Protein AF-A0A4V3BBE0-F1 (afdb_monomer_lite)

InterPro domains:
  IPR007077 TfoX, C-terminal [PF04994] (4-78)
  IPR047525 DNA transformation protein TfoX-like [PTHR36121] (7-87)

Foldseek 3Di:
DFAQCCVQFLDDPVNCVLLVVLVNNGPVSCLVCALLNSVLSSVLVPNDQDLLVSLSSRQSSVVHHSVPADPVRSVVSVVSSVVSNVPHPDPPPVPDDVVSVVCVVVVVDPDDDDPDPPDDDDD

pLDDT: mean 85.89, std 17.86, range [40.81, 98.38]

Sequence (123 aa):
MATPITSIRNLGTAMSAAFTAVGIEDAETLQEIGADEAYAKLLANGHRPHFIAYLAVALGLQGRHWNDIEPAEKTAFRSRFDSIKSRRPLQNAKGRTPIDAALAEIGVIERAAQPTSSRPEKK

Structure (mmCIF, N/CA/C/O backbone):
data_AF-A0A4V3BBE0-F1
#
_entry.id   AF-A0A4V3BBE0-F1
#
loop_
_atom_site.group_PDB
_atom_site.id
_atom_site.type_symbol
_atom_site.label_atom_id
_atom_site.label_al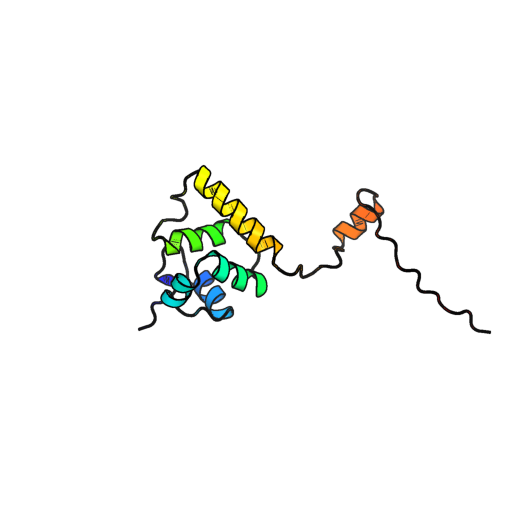t_id
_atom_site.label_comp_id
_atom_site.label_asym_id
_atom_site.label_entity_id
_atom_site.label_seq_id
_atom_site.pdbx_PDB_ins_code
_atom_site.Cartn_x
_atom_site.Cartn_y
_atom_site.Cartn_z
_atom_site.occupancy
_atom_site.B_iso_or_equiv
_atom_site.auth_seq_id
_atom_site.auth_comp_id
_atom_site.auth_asym_id
_atom_site.auth_atom_id
_atom_site.pdbx_PDB_model_num
ATOM 1 N N . MET A 1 1 ? -17.486 2.902 17.756 1.00 59.38 1 MET A N 1
ATOM 2 C CA . MET A 1 1 ? -18.056 3.180 16.420 1.00 59.38 1 MET A CA 1
ATOM 3 C C . MET A 1 1 ? -16.962 2.866 15.424 1.00 59.38 1 MET A C 1
ATOM 5 O O . MET A 1 1 ? -15.843 3.260 15.704 1.00 59.38 1 MET A O 1
ATOM 9 N N . ALA A 1 2 ? -17.259 2.131 14.355 1.00 88.31 2 ALA A N 1
ATOM 10 C CA . ALA A 1 2 ? -16.273 1.816 13.325 1.00 88.31 2 ALA A CA 1
ATOM 11 C C . ALA A 1 2 ? -16.060 3.046 12.435 1.00 88.31 2 ALA A C 1
ATOM 13 O O . ALA A 1 2 ? -17.036 3.612 11.925 1.00 88.31 2 ALA A O 1
ATOM 14 N N . THR A 1 3 ? -14.816 3.495 12.292 1.00 97.06 3 THR A N 1
ATOM 15 C CA . THR A 1 3 ? -14.508 4.683 11.498 1.00 97.06 3 THR A CA 1
ATOM 16 C C . THR A 1 3 ? -14.377 4.273 10.028 1.00 97.06 3 THR A C 1
ATOM 18 O O . THR A 1 3 ? -13.683 3.305 9.720 1.00 97.06 3 THR A O 1
ATOM 21 N N . PRO A 1 4 ? -15.016 4.973 9.073 1.00 97.38 4 PRO A N 1
ATOM 22 C CA . PRO A 1 4 ? -14.933 4.583 7.669 1.00 97.38 4 PRO A CA 1
ATOM 23 C C . PRO A 1 4 ? -13.496 4.713 7.145 1.00 97.38 4 PRO A C 1
ATOM 25 O O . PRO A 1 4 ? -12.814 5.698 7.439 1.00 97.38 4 PRO A O 1
ATOM 28 N N . ILE A 1 5 ? -13.055 3.784 6.289 1.00 97.81 5 ILE A N 1
ATOM 29 C CA . ILE A 1 5 ? -11.724 3.821 5.643 1.00 97.81 5 ILE A CA 1
ATOM 30 C C . ILE A 1 5 ? -11.499 5.129 4.873 1.00 97.81 5 ILE A C 1
ATOM 32 O O . ILE A 1 5 ? -10.377 5.621 4.797 1.00 97.81 5 ILE A O 1
ATOM 36 N N . THR A 1 6 ? -12.563 5.745 4.352 1.00 97.88 6 THR A N 1
ATOM 37 C CA 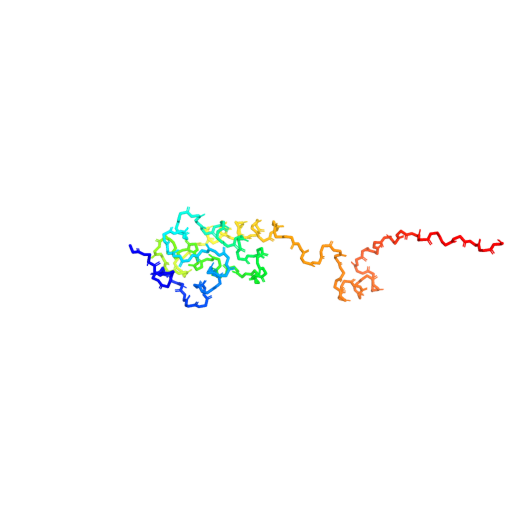. THR A 1 6 ? -12.494 7.041 3.660 1.00 97.88 6 THR A CA 1
ATOM 38 C C . THR A 1 6 ? -12.077 8.211 4.558 1.00 97.88 6 THR A C 1
ATOM 40 O O . THR A 1 6 ? -11.818 9.298 4.051 1.00 97.88 6 THR A O 1
ATOM 43 N N . SER A 1 7 ? -12.037 8.026 5.882 1.00 97.62 7 SER A N 1
ATOM 44 C CA . SER A 1 7 ? -11.456 9.004 6.811 1.00 97.62 7 SER A CA 1
ATOM 45 C C . SER A 1 7 ? -9.925 9.034 6.759 1.00 97.62 7 SER A C 1
ATOM 47 O O . SER A 1 7 ? -9.318 10.054 7.088 1.00 97.62 7 SER A O 1
ATOM 49 N N . ILE A 1 8 ? -9.291 7.939 6.325 1.00 97.75 8 ILE A N 1
ATOM 50 C CA . ILE A 1 8 ? -7.840 7.849 6.200 1.00 97.75 8 ILE A CA 1
ATOM 51 C C . ILE A 1 8 ? -7.409 8.693 5.003 1.00 97.75 8 ILE A C 1
ATOM 53 O O . ILE A 1 8 ? -7.948 8.589 3.897 1.00 97.75 8 ILE A O 1
ATOM 57 N N . ARG A 1 9 ? -6.391 9.532 5.214 1.00 97.12 9 ARG A N 1
ATOM 58 C CA . ARG A 1 9 ? -5.850 10.400 4.168 1.00 97.12 9 ARG A CA 1
ATOM 59 C C . ARG A 1 9 ? -5.471 9.583 2.925 1.00 97.12 9 ARG A C 1
ATOM 61 O O . ARG A 1 9 ? -4.946 8.481 3.022 1.00 97.12 9 ARG A O 1
ATOM 68 N N . ASN A 1 10 ? -5.707 10.162 1.747 1.00 97.56 10 ASN A N 1
ATOM 69 C CA . ASN A 1 10 ? -5.499 9.562 0.420 1.00 97.56 10 ASN A CA 1
ATOM 70 C C . ASN A 1 10 ? -6.494 8.451 0.028 1.00 97.56 10 ASN A C 1
ATOM 72 O O . ASN A 1 10 ? -6.480 8.040 -1.135 1.00 97.56 10 ASN A O 1
ATOM 76 N N . LEU A 1 11 ? -7.345 7.958 0.936 1.00 97.81 11 LEU A N 1
ATOM 77 C CA . LEU A 1 11 ? -8.235 6.834 0.648 1.00 97.81 11 LEU A CA 1
ATOM 78 C C . LEU A 1 11 ? -9.645 7.313 0.295 1.00 97.81 11 LEU A C 1
ATOM 80 O O . LEU A 1 11 ? -10.368 7.868 1.113 1.00 97.81 11 LEU A O 1
ATOM 84 N N . GLY A 1 12 ? -10.038 7.086 -0.959 1.00 97.06 12 GLY A N 1
ATOM 85 C CA . GLY A 1 12 ? -11.392 7.352 -1.447 1.00 97.06 12 GLY A CA 1
ATOM 86 C C . GLY A 1 12 ? -12.315 6.133 -1.370 1.00 97.06 12 GLY A C 1
ATOM 87 O O . GLY A 1 12 ? -11.904 5.028 -1.010 1.00 97.06 12 GLY A O 1
ATOM 88 N N . THR A 1 13 ? -13.565 6.321 -1.797 1.00 97.75 13 THR A N 1
ATOM 89 C CA . THR A 1 13 ? -14.613 5.281 -1.817 1.00 97.75 13 THR A CA 1
ATOM 90 C C . THR A 1 13 ? -14.207 4.026 -2.590 1.00 97.75 13 THR A C 1
ATOM 92 O O . THR A 1 13 ? -14.509 2.921 -2.154 1.00 97.75 13 THR A O 1
ATOM 95 N N . ALA A 1 14 ? -13.464 4.175 -3.691 1.00 97.19 14 ALA A N 1
ATOM 96 C CA . ALA A 1 14 ? -12.968 3.045 -4.475 1.00 97.19 14 ALA A CA 1
ATOM 97 C C . ALA A 1 14 ? -12.023 2.138 -3.669 1.00 97.19 14 ALA A C 1
ATOM 99 O O . ALA A 1 14 ? -12.136 0.916 -3.733 1.00 97.19 14 ALA A O 1
ATOM 100 N N . MET A 1 15 ? -11.115 2.728 -2.883 1.00 97.75 15 MET A N 1
ATOM 101 C CA . MET A 1 15 ? -10.203 1.952 -2.043 1.00 97.75 15 MET A CA 1
ATOM 102 C C . MET A 1 15 ? -10.936 1.346 -0.843 1.00 97.75 15 MET A C 1
ATOM 104 O O . MET A 1 15 ? -10.698 0.191 -0.509 1.00 97.75 15 MET A O 1
ATOM 108 N N . SER A 1 16 ? -11.877 2.088 -0.248 1.00 97.94 16 SER A N 1
ATOM 109 C CA . SER A 1 16 ? -12.756 1.558 0.801 1.00 97.94 16 SER A CA 1
ATOM 110 C C . SER A 1 16 ? -13.494 0.304 0.325 1.00 97.94 16 SER A C 1
ATOM 112 O O . SER A 1 16 ? -13.423 -0.723 0.985 1.00 97.94 16 SER A O 1
ATOM 114 N N . ALA A 1 17 ? -14.128 0.349 -0.852 1.00 97.81 17 ALA A N 1
ATOM 115 C CA . ALA A 1 17 ? -14.835 -0.798 -1.419 1.00 97.81 17 ALA A CA 1
ATOM 116 C C . ALA A 1 17 ? -13.899 -1.986 -1.703 1.00 97.81 17 ALA A C 1
ATOM 118 O O . ALA A 1 17 ? -14.266 -3.135 -1.463 1.00 97.81 17 ALA A O 1
ATOM 119 N N . ALA A 1 18 ? -12.681 -1.717 -2.185 1.00 97.94 18 ALA A N 1
ATOM 120 C CA . ALA A 1 18 ? -11.682 -2.756 -2.416 1.00 97.94 18 ALA A CA 1
ATOM 121 C C . ALA A 1 18 ? -11.267 -3.461 -1.113 1.00 97.94 18 ALA A C 1
ATOM 123 O O . ALA A 1 18 ? -11.129 -4.683 -1.103 1.00 97.94 18 ALA A O 1
ATOM 124 N N . PHE A 1 19 ? -11.106 -2.710 -0.020 1.00 98.38 19 PHE A N 1
ATOM 125 C CA . PHE A 1 19 ? -10.801 -3.262 1.299 1.00 98.38 19 PHE A CA 1
ATOM 126 C C . PHE A 1 19 ? -11.975 -4.039 1.900 1.00 98.38 1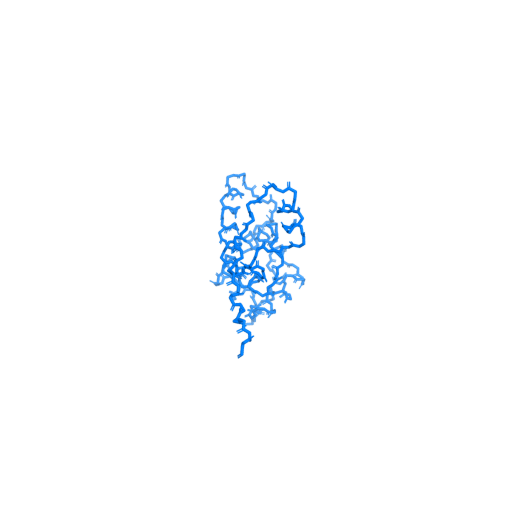9 PHE A C 1
ATOM 128 O O . PHE A 1 19 ? -11.778 -5.159 2.374 1.00 98.38 19 PHE A O 1
ATOM 135 N N . THR A 1 20 ? -13.202 -3.528 1.773 1.00 97.81 20 THR A N 1
ATOM 136 C CA . THR A 1 20 ? -14.408 -4.256 2.191 1.00 97.81 20 THR A CA 1
ATOM 137 C C . THR A 1 20 ? -14.522 -5.599 1.466 1.00 97.81 20 THR A C 1
ATOM 139 O O . THR A 1 20 ? -14.813 -6.615 2.090 1.00 97.81 20 THR A O 1
ATOM 142 N N . ALA A 1 21 ? -14.196 -5.651 0.168 1.00 97.69 21 ALA A N 1
ATOM 143 C CA . ALA A 1 21 ? -14.207 -6.891 -0.613 1.00 97.69 21 ALA A CA 1
ATOM 144 C C . ALA A 1 21 ? -13.193 -7.952 -0.135 1.00 97.69 21 ALA A C 1
ATOM 146 O O . ALA A 1 21 ? -13.272 -9.101 -0.568 1.00 97.69 21 ALA A O 1
ATOM 147 N N . VAL A 1 22 ? -12.244 -7.587 0.734 1.00 97.62 22 VAL A N 1
ATOM 148 C CA . VAL A 1 22 ? -11.276 -8.505 1.358 1.00 97.62 22 VAL A CA 1
ATOM 149 C C . VAL A 1 22 ? -11.431 -8.594 2.881 1.00 97.62 22 VAL A C 1
ATOM 151 O O . VAL A 1 22 ? -10.512 -9.047 3.564 1.00 97.62 22 VAL A O 1
ATOM 154 N N . GLY A 1 23 ? -12.585 -8.174 3.409 1.00 97.38 23 GLY A N 1
ATOM 155 C CA . GLY A 1 23 ? -12.928 -8.278 4.830 1.00 97.38 23 GLY A CA 1
ATOM 156 C C . GLY A 1 23 ? -12.259 -7.237 5.731 1.00 97.38 23 GLY A C 1
ATOM 157 O O . GLY A 1 23 ? -12.130 -7.472 6.926 1.00 97.38 23 GLY A O 1
ATOM 158 N N . ILE A 1 24 ? -11.796 -6.113 5.175 1.00 98.12 24 ILE A N 1
ATOM 159 C CA . ILE A 1 24 ? -11.294 -4.967 5.944 1.00 98.12 24 ILE A CA 1
ATOM 160 C C . ILE A 1 24 ? -12.349 -3.864 5.841 1.00 98.12 24 ILE A C 1
ATOM 162 O O . ILE A 1 24 ? -12.467 -3.204 4.808 1.00 98.12 24 ILE A O 1
ATOM 166 N N . GLU A 1 25 ? -13.164 -3.713 6.881 1.00 97.12 25 GLU A N 1
ATOM 167 C CA . GLU A 1 25 ? -14.383 -2.891 6.826 1.00 97.12 25 GLU A CA 1
ATOM 168 C C . GLU A 1 25 ? -14.199 -1.478 7.392 1.00 97.12 25 GLU A C 1
ATOM 170 O O . GLU A 1 25 ? -14.915 -0.558 6.991 1.00 97.12 25 GLU A O 1
ATOM 175 N N . ASP A 1 26 ? -13.213 -1.281 8.268 1.00 97.88 26 ASP A N 1
ATOM 176 C CA . ASP A 1 26 ? -13.011 -0.031 8.993 1.00 97.88 26 ASP A CA 1
ATOM 177 C C . ASP A 1 26 ? -11.540 0.410 9.070 1.00 97.88 26 ASP A C 1
ATOM 179 O O . ASP A 1 26 ? -10.602 -0.300 8.684 1.00 97.88 26 ASP A O 1
ATOM 183 N N . ALA A 1 27 ? -11.354 1.666 9.478 1.00 98.06 27 ALA A N 1
ATOM 184 C CA . ALA A 1 27 ? -10.055 2.316 9.540 1.00 98.06 27 ALA A CA 1
ATOM 185 C C . ALA A 1 27 ? -9.171 1.730 10.646 1.00 98.06 27 ALA A C 1
ATOM 187 O O . ALA A 1 27 ? -7.950 1.712 10.490 1.00 98.06 27 ALA A O 1
ATOM 188 N N . GLU A 1 28 ? -9.768 1.281 11.746 1.00 97.81 28 GLU A N 1
ATOM 189 C CA . GLU A 1 28 ? -9.091 0.654 12.876 1.00 97.81 28 GLU A CA 1
ATOM 190 C C . GLU A 1 28 ? -8.466 -0.680 12.453 1.00 97.81 28 GLU A C 1
ATOM 192 O O . GLU A 1 28 ? -7.255 -0.854 12.581 1.00 97.81 28 GLU A O 1
ATOM 197 N N . THR A 1 29 ? -9.246 -1.555 11.813 1.00 97.88 29 THR A N 1
ATOM 198 C CA . THR A 1 29 ? -8.766 -2.828 11.260 1.00 97.88 29 THR A CA 1
ATOM 199 C C . THR A 1 29 ? -7.648 -2.592 10.249 1.00 97.88 29 THR A C 1
ATOM 201 O O . THR A 1 29 ? -6.636 -3.292 10.264 1.00 97.88 29 THR A O 1
ATOM 204 N N . LEU A 1 30 ? -7.792 -1.591 9.368 1.00 98.12 30 LEU A N 1
ATOM 205 C CA . LEU A 1 30 ? -6.762 -1.270 8.377 1.00 98.12 30 LEU A CA 1
ATOM 206 C C . LEU A 1 30 ? -5.459 -0.755 9.022 1.00 98.12 30 LEU A C 1
ATOM 208 O O . LEU A 1 30 ? -4.372 -1.057 8.525 1.00 98.12 30 LEU A O 1
ATOM 212 N N . GLN A 1 31 ? -5.554 0.003 10.117 1.00 97.75 31 GLN A N 1
ATOM 213 C CA . GLN A 1 31 ? -4.398 0.458 10.894 1.00 97.75 31 GLN A CA 1
ATOM 214 C C . GLN A 1 31 ? -3.714 -0.699 11.627 1.00 97.75 31 GLN A C 1
ATOM 216 O O . GLN A 1 31 ? -2.488 -0.788 11.586 1.00 97.75 31 GLN A O 1
ATOM 221 N N . GLU A 1 32 ? -4.489 -1.592 12.245 1.00 97.81 32 GLU A N 1
ATOM 222 C CA . GLU A 1 32 ? -3.976 -2.732 13.010 1.00 97.81 32 GLU A CA 1
ATOM 223 C C . GLU A 1 32 ? -3.179 -3.713 12.143 1.00 97.81 32 GLU A C 1
ATOM 225 O O . GLU A 1 32 ? -2.076 -4.109 12.517 1.00 97.81 32 GLU A O 1
ATOM 230 N N . ILE A 1 33 ? -3.696 -4.077 10.965 1.00 97.69 33 ILE A N 1
ATOM 231 C CA . ILE A 1 33 ? -3.002 -5.007 10.053 1.00 97.69 33 ILE A CA 1
ATOM 232 C C . ILE A 1 33 ? -1.858 -4.334 9.276 1.00 97.69 33 ILE A C 1
ATOM 234 O O . ILE A 1 33 ? -0.939 -4.997 8.795 1.00 97.69 33 ILE A O 1
ATOM 238 N N . GLY A 1 34 ? -1.923 -3.010 9.111 1.00 98.12 34 GLY A N 1
ATOM 239 C CA . GLY A 1 34 ? -0.942 -2.226 8.373 1.00 98.12 34 GLY A CA 1
ATOM 240 C C . GLY A 1 34 ? -0.989 -2.386 6.846 1.00 98.12 34 GLY A C 1
ATOM 241 O O . GLY A 1 34 ? -1.629 -3.268 6.270 1.00 98.12 34 GLY A O 1
ATOM 242 N N . ALA A 1 35 ? -0.267 -1.500 6.154 1.00 97.81 35 ALA A N 1
ATOM 243 C CA . ALA A 1 35 ? -0.343 -1.369 4.697 1.00 97.81 35 ALA A CA 1
ATOM 244 C C . ALA A 1 35 ? 0.123 -2.613 3.929 1.00 97.81 35 ALA A C 1
ATOM 246 O O . ALA A 1 35 ? -0.473 -2.959 2.910 1.00 97.81 35 ALA A O 1
ATOM 247 N N . ASP A 1 36 ? 1.183 -3.275 4.394 1.00 97.69 36 ASP A N 1
ATOM 248 C CA . ASP A 1 36 ? 1.792 -4.395 3.672 1.00 97.69 36 ASP A CA 1
ATOM 249 C C . ASP A 1 36 ? 0.850 -5.604 3.625 1.00 97.69 36 ASP A C 1
ATOM 251 O O . ASP A 1 36 ? 0.612 -6.164 2.551 1.00 97.69 36 ASP A O 1
ATOM 255 N N . GLU A 1 37 ? 0.263 -5.973 4.767 1.00 98.00 37 GLU A N 1
ATOM 256 C CA . GLU A 1 37 ? -0.686 -7.084 4.846 1.00 98.00 37 GLU A CA 1
ATOM 257 C C . GLU A 1 37 ? -2.019 -6.733 4.176 1.00 98.00 37 GLU A C 1
ATOM 259 O O . GLU A 1 37 ? -2.543 -7.525 3.387 1.00 98.00 37 GLU A O 1
ATOM 264 N N . ALA A 1 38 ? -2.542 -5.528 4.419 1.00 98.19 38 ALA A N 1
ATOM 265 C CA . ALA A 1 38 ? -3.777 -5.072 3.793 1.00 98.19 38 ALA A CA 1
ATOM 266 C C . ALA A 1 38 ? -3.680 -5.106 2.261 1.00 98.19 38 ALA A C 1
ATOM 268 O O . ALA A 1 38 ? -4.561 -5.629 1.574 1.00 98.19 38 ALA A O 1
ATOM 269 N N . TYR A 1 39 ? -2.577 -4.595 1.709 1.00 98.00 39 TYR A N 1
ATOM 270 C CA . TYR A 1 39 ? -2.368 -4.578 0.268 1.00 98.00 39 TYR A CA 1
ATOM 271 C C . TYR A 1 39 ? -2.112 -5.985 -0.290 1.00 98.00 39 TYR A C 1
ATOM 273 O O . TYR A 1 39 ? -2.565 -6.296 -1.393 1.00 98.00 39 TYR A O 1
ATOM 281 N N . ALA A 1 40 ? -1.463 -6.874 0.471 1.00 96.94 40 ALA A N 1
ATOM 282 C CA . ALA A 1 40 ? -1.333 -8.281 0.096 1.00 96.94 40 ALA A CA 1
ATOM 283 C C . ALA A 1 40 ? -2.704 -8.967 -0.053 1.00 96.94 40 ALA A C 1
ATOM 285 O O . ALA A 1 40 ? -2.917 -9.676 -1.042 1.00 96.94 40 ALA A O 1
ATOM 286 N N . LYS A 1 41 ? -3.654 -8.704 0.859 1.00 97.00 41 LYS A N 1
ATOM 287 C CA . LYS A 1 41 ? -5.040 -9.204 0.760 1.00 97.00 41 LYS A CA 1
ATOM 288 C C . LYS A 1 41 ? -5.733 -8.699 -0.510 1.00 97.00 41 LYS A C 1
ATOM 290 O O . LYS A 1 41 ? -6.326 -9.499 -1.234 1.00 97.00 41 LYS A O 1
ATOM 295 N N . LEU A 1 42 ? -5.572 -7.415 -0.853 1.00 96.62 42 LEU A N 1
ATOM 296 C CA . LEU A 1 42 ? -6.083 -6.863 -2.117 1.00 96.62 42 LEU A CA 1
ATOM 297 C C . LEU A 1 42 ? -5.514 -7.600 -3.339 1.00 96.62 42 LEU A C 1
ATOM 299 O O . LEU A 1 42 ? -6.262 -8.002 -4.233 1.00 96.62 42 LEU A O 1
ATOM 303 N N . LEU A 1 43 ? -4.195 -7.803 -3.383 1.00 95.50 43 LEU A N 1
ATOM 304 C CA . LEU A 1 43 ? -3.538 -8.489 -4.499 1.00 95.50 43 LEU A CA 1
ATOM 305 C C . LEU A 1 43 ? -3.970 -9.956 -4.629 1.00 95.50 43 LEU A C 1
ATOM 307 O O . LEU A 1 43 ? -4.134 -10.450 -5.753 1.00 95.50 43 LEU A O 1
ATOM 311 N N . ALA A 1 44 ? -4.164 -10.646 -3.502 1.00 93.44 44 ALA A N 1
ATOM 312 C CA . ALA A 1 44 ? -4.673 -12.013 -3.465 1.00 93.44 44 ALA A CA 1
ATOM 313 C C . ALA A 1 44 ? -6.103 -12.102 -4.024 1.00 93.44 44 ALA A C 1
ATOM 315 O O . ALA A 1 44 ? -6.397 -13.017 -4.790 1.00 93.44 44 ALA A O 1
ATOM 316 N N . ASN A 1 45 ? -6.942 -11.096 -3.755 1.00 93.75 45 ASN A N 1
ATOM 317 C CA . ASN A 1 45 ? -8.301 -10.976 -4.297 1.00 93.75 45 ASN A CA 1
ATOM 318 C C . ASN A 1 45 ? -8.356 -10.462 -5.753 1.00 93.75 45 ASN A C 1
ATOM 320 O O . ASN A 1 45 ? -9.411 -10.113 -6.272 1.00 93.75 45 ASN A O 1
ATOM 324 N N . GLY A 1 46 ? -7.212 -10.388 -6.440 1.00 91.12 46 GLY A N 1
ATOM 325 C CA . GLY A 1 46 ? -7.157 -10.016 -7.853 1.00 91.12 46 GLY A CA 1
ATOM 326 C C . GLY A 1 46 ? -7.061 -8.517 -8.129 1.00 91.12 46 GLY A C 1
ATOM 327 O O . GLY A 1 46 ? -7.073 -8.135 -9.301 1.00 91.12 46 GLY A O 1
ATOM 328 N N . HIS A 1 47 ? -6.886 -7.667 -7.109 1.00 93.19 47 HIS A N 1
ATOM 329 C CA . HIS A 1 47 ? -6.580 -6.258 -7.340 1.00 93.19 47 HIS A CA 1
ATOM 330 C C . HIS A 1 47 ? -5.304 -6.140 -8.183 1.00 93.19 47 HIS A C 1
ATOM 332 O O . HIS A 1 47 ? -4.277 -6.771 -7.910 1.00 93.19 47 HIS A O 1
ATOM 338 N N . ARG A 1 48 ? -5.350 -5.316 -9.235 1.00 92.25 48 ARG A N 1
ATOM 339 C CA . ARG A 1 48 ? -4.184 -5.085 -10.092 1.00 92.25 48 ARG A CA 1
ATOM 340 C C . ARG A 1 48 ? -3.069 -4.406 -9.278 1.00 92.25 48 ARG A C 1
ATOM 342 O O . ARG A 1 48 ? -3.358 -3.394 -8.635 1.00 92.25 48 ARG A O 1
ATOM 349 N N . PRO A 1 49 ? -1.813 -4.895 -9.321 1.00 95.00 49 PRO A N 1
ATOM 350 C CA . PRO A 1 49 ? -0.709 -4.262 -8.606 1.00 95.00 49 PRO A CA 1
ATOM 351 C C . PRO A 1 49 ? -0.465 -2.833 -9.098 1.00 95.00 49 PRO A C 1
ATOM 353 O O . PRO A 1 49 ? -0.194 -2.626 -10.282 1.00 95.00 49 PRO A O 1
ATOM 356 N N . HIS A 1 50 ? -0.528 -1.857 -8.190 1.00 96.00 50 HIS A N 1
ATOM 357 C CA . HIS A 1 50 ? -0.297 -0.450 -8.503 1.00 96.00 50 HIS A CA 1
ATOM 358 C C . HIS A 1 50 ? 0.457 0.262 -7.375 1.00 96.00 50 HIS A C 1
ATOM 360 O O . HIS A 1 50 ? -0.086 0.519 -6.302 1.00 96.00 50 HIS A O 1
ATOM 366 N N . PHE A 1 51 ? 1.711 0.633 -7.632 1.00 96.81 51 PHE A N 1
ATOM 367 C CA . PHE A 1 51 ? 2.597 1.164 -6.593 1.00 96.81 51 PHE A CA 1
ATOM 368 C C . PHE A 1 51 ? 2.083 2.448 -5.929 1.00 96.81 51 PHE A C 1
ATOM 370 O O . PHE A 1 51 ? 2.164 2.577 -4.714 1.00 96.81 51 PHE A O 1
ATOM 377 N N . ILE A 1 52 ? 1.507 3.380 -6.695 1.00 96.38 52 ILE A N 1
ATOM 378 C CA . ILE A 1 52 ? 0.966 4.621 -6.114 1.00 96.38 52 ILE A CA 1
ATOM 379 C C . ILE A 1 52 ? -0.244 4.334 -5.216 1.00 96.38 52 ILE A C 1
ATOM 381 O O . ILE A 1 52 ? -0.433 5.015 -4.217 1.00 96.38 52 ILE A O 1
ATOM 385 N N . ALA A 1 53 ? -1.028 3.292 -5.515 1.00 96.94 53 ALA A N 1
ATOM 386 C CA . ALA A 1 53 ? -2.143 2.905 -4.651 1.00 96.94 53 ALA A CA 1
ATOM 387 C C . ALA A 1 53 ? -1.632 2.320 -3.325 1.00 96.94 53 ALA A C 1
ATOM 389 O O . ALA A 1 53 ? -2.162 2.646 -2.271 1.00 96.94 53 ALA A O 1
ATOM 390 N N . TYR A 1 54 ? -0.561 1.522 -3.371 1.00 98.19 54 TYR A N 1
ATOM 391 C CA . TYR A 1 54 ? 0.128 1.053 -2.168 1.00 98.19 54 TYR A CA 1
ATOM 392 C C . TYR A 1 54 ? 0.696 2.215 -1.335 1.00 98.19 54 TYR A C 1
ATOM 394 O O . TYR A 1 54 ? 0.480 2.254 -0.127 1.00 98.19 54 TYR A O 1
ATOM 402 N N . LEU A 1 55 ? 1.341 3.205 -1.968 1.00 97.44 55 LEU A N 1
ATOM 403 C CA . LEU A 1 55 ? 1.827 4.403 -1.269 1.00 97.44 55 LEU A CA 1
ATOM 404 C C . LEU A 1 55 ? 0.698 5.215 -0.629 1.00 97.44 55 LEU A C 1
ATOM 406 O O . LEU A 1 55 ? 0.858 5.682 0.494 1.00 97.44 55 LEU A O 1
ATOM 410 N N . ALA A 1 56 ? -0.439 5.364 -1.313 1.00 97.69 56 ALA A N 1
ATOM 411 C CA . ALA A 1 56 ? -1.597 6.064 -0.765 1.00 97.69 56 ALA A CA 1
ATOM 412 C C . ALA A 1 56 ? -2.085 5.421 0.543 1.00 97.69 56 ALA A C 1
ATOM 414 O O . ALA A 1 56 ? -2.379 6.143 1.493 1.00 97.69 56 ALA A O 1
ATOM 415 N N . VAL A 1 57 ? -2.099 4.084 0.615 1.00 98.06 57 VAL A N 1
ATOM 416 C CA . VAL A 1 57 ? -2.414 3.335 1.842 1.00 98.06 57 VAL A CA 1
ATOM 417 C C . VAL A 1 57 ? -1.319 3.531 2.888 1.00 98.06 57 VAL A C 1
ATOM 419 O O . VAL A 1 57 ? -1.610 3.960 3.999 1.00 98.06 57 VAL A O 1
ATOM 422 N N . ALA A 1 58 ? -0.057 3.278 2.537 1.00 98.00 58 ALA A N 1
ATOM 423 C CA . ALA A 1 58 ? 1.053 3.320 3.486 1.00 98.00 58 ALA A CA 1
ATOM 424 C C . ALA A 1 58 ? 1.257 4.698 4.129 1.00 98.00 58 ALA A C 1
ATOM 426 O O . ALA A 1 58 ? 1.419 4.788 5.343 1.00 98.00 58 ALA A O 1
ATOM 427 N N . LEU A 1 59 ? 1.211 5.767 3.334 1.00 97.69 59 LEU A N 1
ATOM 428 C CA . LEU A 1 59 ? 1.332 7.137 3.834 1.00 97.69 59 LEU A CA 1
ATOM 429 C C . LEU A 1 59 ? 0.024 7.633 4.453 1.00 97.69 59 LEU A C 1
ATOM 431 O O . LEU A 1 59 ? 0.059 8.393 5.418 1.00 97.69 59 LEU A O 1
ATOM 435 N N . GLY A 1 60 ? -1.125 7.155 3.965 1.00 97.75 60 GLY A N 1
ATOM 436 C CA . GLY A 1 60 ? -2.430 7.432 4.564 1.00 97.75 60 GLY A CA 1
ATOM 437 C C . GLY A 1 60 ? -2.509 6.974 6.018 1.00 97.75 60 GLY A C 1
ATOM 438 O O . GLY A 1 60 ? -2.924 7.750 6.876 1.00 97.75 60 GLY A O 1
ATOM 439 N N . LEU A 1 61 ? -2.011 5.769 6.309 1.00 97.69 61 LEU A N 1
ATOM 440 C CA . LEU A 1 61 ? -1.910 5.230 7.671 1.00 97.69 61 LEU A CA 1
ATOM 441 C C . LEU A 1 61 ? -0.953 6.014 8.580 1.00 97.69 61 LEU A C 1
ATOM 443 O O . LEU A 1 61 ? -1.074 5.951 9.796 1.00 97.69 61 LEU A O 1
ATOM 447 N N . GLN A 1 62 ? -0.032 6.786 8.003 1.00 96.81 62 GLN A N 1
ATOM 448 C CA . GLN A 1 62 ? 0.840 7.709 8.737 1.00 96.81 62 GLN A CA 1
ATOM 449 C C . GLN A 1 62 ? 0.239 9.120 8.862 1.00 96.81 62 GLN A C 1
ATOM 451 O O . GLN A 1 62 ? 0.889 10.021 9.387 1.00 96.81 62 GLN A O 1
ATOM 456 N N . GLY A 1 63 ? -0.959 9.363 8.3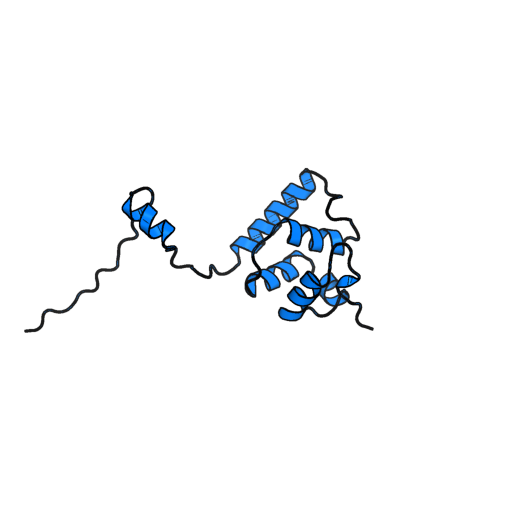18 1.00 96.88 63 GLY A N 1
ATOM 457 C CA . GLY A 1 63 ? -1.563 10.697 8.243 1.00 96.88 63 GLY A CA 1
ATOM 458 C C . GLY A 1 63 ? -0.899 11.640 7.228 1.00 96.88 63 GLY A C 1
ATOM 459 O O . GLY A 1 63 ? -1.203 12.836 7.202 1.00 96.88 63 GLY A O 1
ATOM 460 N N . ARG A 1 64 ? -0.018 11.130 6.359 1.00 96.62 64 ARG A N 1
ATOM 461 C CA . ARG A 1 64 ? 0.746 11.910 5.373 1.00 96.62 64 ARG A CA 1
ATOM 462 C C . ARG A 1 64 ? 0.064 11.916 4.010 1.00 96.62 64 ARG A C 1
ATOM 464 O O . ARG A 1 64 ? -0.666 10.996 3.633 1.00 96.62 64 ARG A O 1
ATOM 471 N N . HIS A 1 65 ? 0.264 12.995 3.257 1.00 94.62 65 HIS A N 1
ATOM 472 C CA . HIS A 1 65 ? -0.191 13.040 1.867 1.00 94.62 65 HIS A CA 1
ATOM 473 C C . HIS A 1 65 ? 0.713 12.142 1.014 1.00 94.62 65 HIS A C 1
ATOM 475 O O . HIS A 1 65 ? 1.916 12.106 1.231 1.00 94.62 65 HIS A O 1
ATOM 481 N N . TRP A 1 66 ? 0.175 11.437 0.020 1.00 91.06 66 TRP A N 1
ATOM 482 C CA . TRP A 1 66 ? 0.957 10.45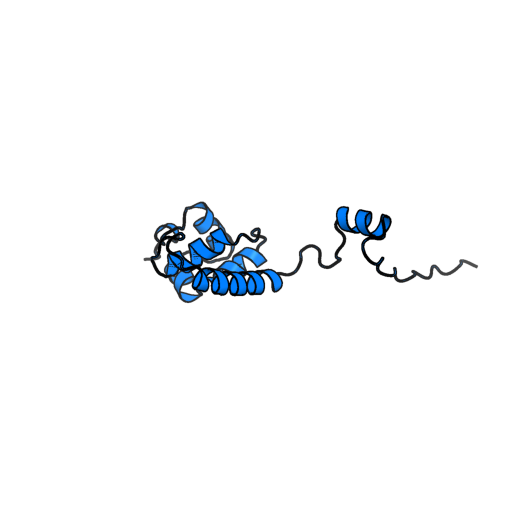3 -0.744 1.00 91.06 66 TRP A CA 1
ATOM 483 C C . TRP A 1 66 ? 2.158 11.037 -1.529 1.00 91.06 66 TRP A C 1
ATOM 485 O O . TRP A 1 66 ? 3.075 10.298 -1.879 1.00 91.06 66 TRP A O 1
ATOM 495 N N . ASN A 1 67 ? 2.153 12.349 -1.807 1.00 92.94 67 ASN A N 1
ATOM 496 C CA . ASN A 1 67 ? 3.283 13.077 -2.417 1.00 92.94 67 ASN A CA 1
ATOM 497 C C . ASN A 1 67 ? 4.368 13.504 -1.421 1.00 92.94 67 ASN A C 1
ATOM 499 O O . ASN A 1 67 ? 5.444 13.909 -1.851 1.00 92.94 67 ASN A O 1
ATOM 503 N N . ASP A 1 68 ? 4.086 13.462 -0.122 1.00 94.44 68 ASP A N 1
ATOM 504 C CA . ASP A 1 68 ? 5.048 13.789 0.927 1.00 94.44 68 ASP A CA 1
ATOM 505 C C . ASP A 1 68 ? 5.939 12.569 1.170 1.00 94.44 68 ASP A C 1
ATOM 507 O O . ASP A 1 68 ? 5.764 11.845 2.144 1.00 94.44 68 ASP A O 1
ATOM 511 N N . ILE A 1 69 ? 6.812 12.262 0.211 1.00 94.44 69 ILE A N 1
ATOM 512 C CA . ILE A 1 69 ? 7.677 11.083 0.241 1.00 94.44 69 ILE A CA 1
ATOM 513 C C . ILE A 1 69 ? 9.090 11.444 -0.195 1.00 94.44 69 ILE A C 1
ATOM 515 O O . ILE A 1 69 ? 9.314 11.963 -1.291 1.00 94.44 69 ILE A O 1
ATOM 519 N N . GLU A 1 70 ? 10.058 11.097 0.644 1.00 93.69 70 GLU A N 1
ATOM 520 C CA . GLU A 1 70 ? 11.465 11.310 0.331 1.00 93.69 70 GLU A CA 1
ATOM 521 C C . GLU A 1 70 ? 11.978 10.259 -0.673 1.00 93.69 70 GLU A C 1
ATOM 523 O O . GLU A 1 70 ? 11.513 9.111 -0.676 1.00 93.69 70 GLU A O 1
ATOM 528 N N . PRO A 1 71 ? 12.976 10.572 -1.521 1.00 94.38 71 PRO A N 1
ATOM 529 C CA . PRO A 1 71 ? 13.484 9.629 -2.524 1.00 94.38 71 PRO A CA 1
ATOM 530 C C . PRO A 1 71 ? 13.978 8.290 -1.945 1.00 94.38 71 PRO A C 1
ATOM 532 O O . PRO A 1 71 ? 13.739 7.223 -2.526 1.00 94.38 71 PRO A O 1
ATOM 535 N N . ALA A 1 72 ? 14.637 8.324 -0.783 1.00 95.19 72 ALA A N 1
ATOM 536 C CA . ALA A 1 72 ? 15.108 7.120 -0.095 1.00 95.19 72 ALA A CA 1
ATOM 537 C C . ALA A 1 72 ? 13.937 6.277 0.439 1.00 95.19 72 ALA A C 1
ATOM 539 O O . ALA A 1 72 ? 13.900 5.059 0.251 1.00 95.19 72 ALA A O 1
ATOM 540 N N . GLU A 1 73 ? 12.937 6.934 1.026 1.00 95.19 73 GLU A N 1
ATOM 541 C CA . GLU A 1 73 ? 11.716 6.301 1.527 1.00 95.19 73 GLU A CA 1
ATOM 542 C C . GLU A 1 73 ? 10.930 5.637 0.384 1.00 95.19 73 GLU A C 1
ATOM 544 O O . GLU A 1 73 ? 10.529 4.475 0.482 1.00 95.19 73 GLU A O 1
ATOM 549 N N . LYS A 1 74 ? 10.804 6.318 -0.760 1.00 95.06 74 LYS A N 1
ATOM 550 C CA . LYS A 1 74 ? 10.188 5.766 -1.975 1.00 95.06 74 LYS A CA 1
ATOM 551 C C . LYS A 1 74 ? 10.870 4.487 -2.448 1.00 95.06 74 LYS A C 1
ATOM 553 O O . LYS A 1 74 ? 10.186 3.562 -2.891 1.00 95.06 74 LYS A O 1
ATOM 558 N N . THR A 1 75 ? 12.195 4.421 -2.343 1.00 97.25 75 THR A N 1
ATOM 559 C CA . THR A 1 75 ? 12.964 3.221 -2.693 1.00 97.25 75 THR A CA 1
ATOM 560 C C . THR A 1 75 ? 12.651 2.070 -1.736 1.00 97.25 75 THR A C 1
ATOM 562 O O . THR A 1 75 ? 12.382 0.958 -2.187 1.00 97.25 75 THR A O 1
ATOM 565 N N . ALA A 1 76 ? 12.580 2.334 -0.428 1.00 96.75 76 ALA A N 1
ATOM 566 C CA . ALA A 1 76 ? 12.194 1.324 0.557 1.00 96.75 76 ALA A CA 1
ATOM 567 C C . ALA A 1 76 ? 10.765 0.800 0.322 1.00 96.75 76 ALA A C 1
ATOM 569 O O . ALA A 1 76 ? 10.539 -0.413 0.314 1.00 96.75 76 ALA A O 1
ATOM 570 N N . PHE A 1 77 ? 9.809 1.694 0.056 1.00 96.88 77 PHE A N 1
ATOM 571 C CA . PHE A 1 77 ? 8.442 1.303 -0.285 1.00 96.88 77 PHE A CA 1
ATOM 572 C C . PHE A 1 77 ? 8.367 0.507 -1.584 1.00 96.88 77 PHE A C 1
ATOM 574 O O . PHE A 1 77 ? 7.579 -0.435 -1.666 1.00 96.88 77 PHE A O 1
ATOM 581 N N . ARG A 1 78 ? 9.181 0.842 -2.593 1.00 97.38 78 ARG A N 1
ATOM 582 C CA . ARG A 1 78 ? 9.255 0.058 -3.832 1.00 97.38 78 ARG A CA 1
ATOM 583 C C . ARG A 1 78 ? 9.666 -1.381 -3.530 1.00 97.38 78 ARG A C 1
ATOM 585 O O . ARG A 1 78 ? 8.967 -2.294 -3.955 1.00 97.38 78 ARG A O 1
ATOM 592 N N . SER A 1 79 ? 10.720 -1.575 -2.740 1.00 97.50 79 SER A N 1
ATOM 593 C CA . SER A 1 79 ? 11.185 -2.911 -2.352 1.00 97.50 79 SER A CA 1
ATOM 594 C C . SER A 1 79 ? 10.116 -3.708 -1.595 1.00 97.50 79 SER A C 1
ATOM 596 O O . SER A 1 79 ? 9.919 -4.893 -1.868 1.00 97.50 79 SER A O 1
ATOM 598 N N . ARG A 1 80 ? 9.378 -3.066 -0.676 1.00 97.56 80 ARG A N 1
ATOM 599 C CA . ARG A 1 80 ? 8.252 -3.705 0.032 1.00 97.56 80 ARG A CA 1
ATOM 600 C C . ARG A 1 80 ? 7.133 -4.102 -0.927 1.00 97.56 80 ARG A C 1
ATOM 602 O O . ARG A 1 80 ? 6.704 -5.253 -0.922 1.00 97.56 80 ARG A O 1
ATOM 609 N N . PHE A 1 81 ? 6.718 -3.187 -1.799 1.00 97.62 81 PHE A N 1
ATOM 610 C CA . PHE A 1 81 ? 5.696 -3.448 -2.810 1.00 97.62 81 PHE A CA 1
ATOM 611 C C . PHE A 1 81 ? 6.078 -4.603 -3.741 1.00 97.62 81 PHE A C 1
ATOM 613 O O . PHE A 1 81 ? 5.247 -5.471 -4.008 1.00 97.62 81 PHE A O 1
ATOM 620 N N . ASP A 1 82 ? 7.325 -4.649 -4.212 1.00 96.19 82 ASP A N 1
ATOM 621 C CA . ASP A 1 82 ? 7.795 -5.711 -5.103 1.00 96.19 82 ASP A CA 1
ATOM 622 C C . ASP A 1 82 ? 7.822 -7.076 -4.394 1.00 96.19 82 ASP A C 1
ATOM 624 O O . ASP A 1 82 ? 7.439 -8.085 -4.991 1.00 96.19 82 ASP A O 1
ATOM 628 N N . SER A 1 83 ? 8.164 -7.105 -3.100 1.00 96.06 83 SER A N 1
ATOM 629 C CA . SER A 1 83 ? 8.062 -8.300 -2.249 1.00 96.06 83 SER A CA 1
ATOM 630 C C . SER A 1 83 ? 6.612 -8.769 -2.063 1.00 96.06 83 SER A C 1
ATOM 632 O O . SER A 1 83 ? 6.322 -9.960 -2.155 1.00 96.06 83 SER A O 1
ATOM 634 N N . ILE A 1 84 ? 5.663 -7.850 -1.862 1.00 95.19 84 ILE A N 1
ATOM 635 C CA . ILE A 1 84 ? 4.234 -8.188 -1.754 1.00 95.19 84 ILE A CA 1
ATOM 636 C C . ILE A 1 84 ? 3.707 -8.717 -3.096 1.00 95.19 84 ILE A C 1
ATOM 638 O O . ILE A 1 84 ? 3.014 -9.734 -3.153 1.00 95.19 84 ILE A O 1
ATOM 642 N N . LYS A 1 85 ? 4.074 -8.054 -4.197 1.00 92.44 85 LYS A N 1
ATOM 643 C CA . LYS A 1 85 ? 3.683 -8.430 -5.557 1.00 92.44 85 LYS A CA 1
ATOM 644 C C . LYS A 1 85 ? 4.201 -9.817 -5.944 1.00 92.44 85 LYS A C 1
ATOM 646 O O . LYS A 1 85 ? 3.470 -10.546 -6.610 1.00 92.44 85 LYS A O 1
ATOM 651 N N . SER A 1 86 ? 5.425 -10.180 -5.558 1.00 90.06 86 SER A N 1
ATOM 652 C CA . SER A 1 86 ? 6.030 -11.474 -5.910 1.00 90.06 86 SER A CA 1
ATOM 653 C C . SER A 1 86 ? 5.409 -12.657 -5.163 1.00 90.06 86 SER A C 1
ATOM 655 O O . SER A 1 86 ? 5.363 -13.758 -5.703 1.00 90.06 86 SER A O 1
ATOM 657 N N . ARG A 1 87 ? 4.877 -12.429 -3.956 1.00 84.75 87 ARG A N 1
ATOM 658 C CA . ARG A 1 87 ? 4.171 -13.448 -3.158 1.00 84.75 87 ARG A CA 1
ATOM 659 C C . ARG A 1 87 ? 2.785 -13.790 -3.701 1.00 84.75 87 ARG A C 1
ATOM 661 O O . ARG A 1 87 ? 2.221 -14.815 -3.326 1.00 84.75 87 ARG A O 1
ATOM 668 N N . ARG A 1 88 ? 2.213 -12.941 -4.561 1.00 78.38 88 ARG A N 1
ATOM 669 C CA . ARG A 1 88 ? 0.904 -13.192 -5.166 1.00 78.38 88 ARG A CA 1
ATOM 670 C C . ARG A 1 88 ? 0.997 -14.426 -6.075 1.00 78.38 88 ARG A C 1
ATOM 672 O O . ARG A 1 88 ? 1.837 -14.433 -6.978 1.00 78.38 88 ARG A O 1
ATOM 679 N N . PRO A 1 89 ? 0.106 -15.423 -5.930 1.00 64.75 89 PRO A N 1
ATOM 680 C CA . PRO A 1 89 ? 0.048 -16.530 -6.871 1.00 64.75 89 PRO A CA 1
ATOM 681 C C . PRO A 1 89 ? -0.212 -15.977 -8.275 1.00 64.75 89 PRO A C 1
ATOM 683 O O . PRO A 1 89 ? -1.198 -15.274 -8.522 1.00 64.75 89 PRO A O 1
ATOM 686 N N . LEU A 1 90 ? 0.713 -16.250 -9.199 1.00 62.53 90 LEU A N 1
ATOM 687 C CA . LEU A 1 90 ? 0.544 -15.888 -10.597 1.00 62.53 90 LEU A CA 1
ATOM 688 C C . LEU A 1 90 ? -0.716 -16.593 -11.094 1.00 62.53 90 LEU A C 1
ATOM 690 O O . LEU A 1 90 ? -0.739 -17.815 -11.221 1.00 62.53 90 LEU A O 1
ATOM 694 N N . GLN A 1 91 ? -1.745 -15.816 -11.437 1.00 57.47 91 GLN A N 1
ATOM 695 C CA . GLN A 1 91 ? -2.970 -16.340 -12.052 1.00 57.47 91 GLN A CA 1
ATOM 696 C C . GLN A 1 91 ? -2.678 -17.081 -13.379 1.00 57.47 91 GLN A C 1
ATOM 698 O O . GLN A 1 91 ? -3.531 -17.806 -13.869 1.00 57.47 91 GLN A O 1
ATOM 703 N N . ASN A 1 92 ? -1.436 -16.984 -13.885 1.00 53.25 92 ASN A N 1
ATOM 704 C CA . ASN A 1 92 ? -0.881 -17.724 -15.016 1.00 53.25 92 ASN A CA 1
ATOM 705 C C . ASN A 1 92 ? 0.478 -18.381 -14.677 1.00 53.25 92 ASN A C 1
ATOM 707 O O . ASN A 1 92 ? 1.435 -18.231 -15.431 1.00 53.25 92 ASN A O 1
ATOM 711 N N . ALA A 1 93 ? 0.605 -19.109 -13.562 1.00 50.06 93 ALA A N 1
ATOM 712 C CA . ALA A 1 93 ? 1.855 -19.787 -13.166 1.00 50.06 93 ALA A CA 1
ATOM 713 C C . ALA A 1 93 ? 2.421 -20.783 -14.211 1.00 50.06 93 ALA A C 1
ATOM 715 O O . ALA A 1 93 ? 3.563 -21.212 -14.097 1.00 50.06 93 ALA A O 1
ATOM 716 N N . LYS A 1 94 ? 1.658 -21.120 -15.263 1.00 51.41 94 LYS A N 1
ATOM 717 C CA . LYS A 1 94 ? 2.149 -21.858 -16.443 1.00 51.41 94 LYS A CA 1
ATOM 718 C C . LYS A 1 94 ? 2.829 -20.980 -17.509 1.00 51.41 94 LYS A C 1
ATOM 720 O O . LYS A 1 94 ? 3.160 -21.501 -18.568 1.00 51.41 94 LYS A O 1
ATOM 725 N N . GLY A 1 95 ? 3.028 -19.683 -17.252 1.00 48.78 95 GLY A N 1
ATOM 726 C CA . GLY A 1 95 ? 3.963 -18.818 -17.985 1.00 48.78 95 GLY A CA 1
ATOM 727 C C . GLY A 1 95 ? 3.738 -18.721 -19.494 1.00 48.78 95 GLY A C 1
ATOM 728 O O . GLY A 1 95 ? 4.698 -18.570 -20.238 1.00 48.78 95 GLY A O 1
ATOM 729 N N . ARG A 1 96 ? 2.50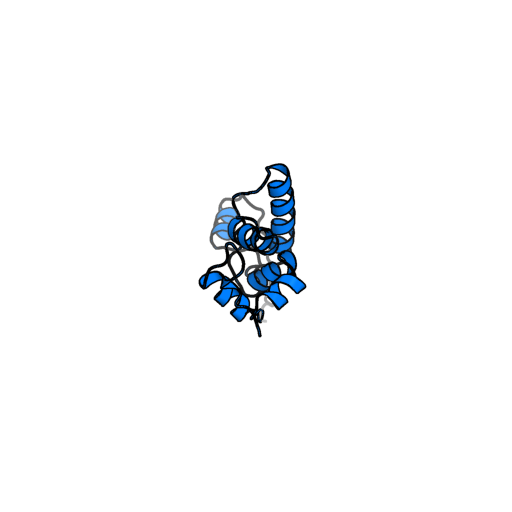0 -18.889 -19.969 1.00 53.31 96 ARG A N 1
ATOM 730 C CA . ARG A 1 96 ? 2.189 -18.804 -21.398 1.00 53.31 96 ARG A CA 1
ATOM 731 C C . ARG A 1 96 ? 1.036 -17.854 -21.623 1.00 53.31 96 ARG A C 1
ATOM 733 O O . ARG A 1 96 ? -0.120 -18.258 -21.716 1.00 53.31 96 ARG A O 1
ATOM 740 N N . THR A 1 97 ? 1.361 -16.574 -21.692 1.00 66.75 97 THR A N 1
ATOM 741 C CA . THR A 1 97 ? 0.532 -15.638 -22.443 1.00 66.75 97 THR A CA 1
ATOM 742 C C . THR A 1 97 ? 0.674 -15.943 -23.945 1.00 66.75 97 THR A C 1
ATOM 744 O O . THR A 1 97 ? 1.674 -16.535 -24.361 1.00 66.75 97 THR A O 1
ATOM 747 N N . PRO A 1 98 ? -0.291 -15.552 -24.794 1.00 69.75 98 PRO A N 1
ATOM 748 C CA . PRO A 1 98 ? -0.128 -15.633 -26.248 1.00 69.75 98 PRO A CA 1
ATOM 749 C C . PRO A 1 98 ? 1.145 -14.930 -26.744 1.00 69.75 98 PRO A C 1
ATOM 751 O O . PRO A 1 98 ? 1.756 -15.365 -27.714 1.00 69.75 98 PRO A O 1
ATOM 754 N N . ILE A 1 99 ? 1.577 -13.885 -26.030 1.00 76.88 99 ILE A N 1
ATOM 755 C CA . ILE A 1 99 ? 2.836 -13.179 -26.280 1.00 76.88 99 ILE A CA 1
ATOM 756 C C . ILE A 1 99 ? 4.034 -14.084 -25.975 1.00 76.88 99 ILE A C 1
ATOM 758 O O . ILE A 1 99 ? 4.926 -14.179 -26.805 1.00 76.88 99 ILE A O 1
ATOM 762 N N . ASP A 1 100 ? 4.044 -14.807 -24.853 1.00 73.94 100 ASP A N 1
ATOM 763 C CA . ASP A 1 100 ? 5.135 -15.744 -24.536 1.00 73.94 100 ASP A CA 1
ATOM 764 C C . ASP A 1 100 ? 5.228 -16.872 -25.577 1.00 73.94 100 ASP A C 1
ATOM 766 O O . ASP A 1 100 ? 6.320 -17.268 -25.976 1.00 73.94 100 ASP A O 1
ATOM 770 N N . ALA A 1 101 ? 4.090 -17.369 -26.075 1.00 72.62 101 ALA A N 1
ATOM 771 C CA . ALA A 1 101 ? 4.074 -18.355 -27.156 1.00 72.62 101 ALA A CA 1
ATOM 772 C C . ALA A 1 101 ? 4.683 -17.796 -28.456 1.00 72.62 101 ALA A C 1
ATOM 774 O O . ALA A 1 101 ? 5.507 -18.470 -29.073 1.00 72.62 101 ALA A O 1
ATOM 775 N N . ALA A 1 102 ? 4.340 -16.556 -28.821 1.00 79.88 102 ALA A N 1
ATOM 776 C CA . ALA A 1 102 ? 4.914 -15.871 -29.978 1.00 79.88 102 ALA A CA 1
ATOM 777 C C . ALA A 1 102 ? 6.420 -15.594 -29.804 1.00 79.88 102 ALA A C 1
ATOM 779 O O . ALA A 1 102 ? 7.201 -15.791 -30.729 1.00 79.88 102 ALA A O 1
ATOM 780 N N . LEU A 1 103 ? 6.861 -15.198 -28.606 1.00 81.69 103 LEU A N 1
ATOM 781 C CA . LEU A 1 103 ? 8.280 -14.977 -28.307 1.00 81.69 103 LEU A CA 1
ATOM 782 C C . LEU A 1 103 ? 9.092 -16.279 -28.358 1.00 81.69 103 LEU A C 1
ATOM 784 O O . LEU A 1 103 ? 10.234 -16.266 -28.819 1.00 81.69 103 LEU A O 1
ATOM 788 N N . ALA A 1 104 ? 8.509 -17.404 -27.931 1.00 80.44 104 ALA A N 1
ATOM 789 C CA . ALA A 1 104 ? 9.123 -18.724 -28.061 1.00 80.44 104 ALA A CA 1
ATOM 790 C C . ALA A 1 104 ? 9.173 -19.206 -29.522 1.00 80.44 104 ALA A C 1
ATOM 792 O O . ALA A 1 104 ? 10.102 -19.914 -29.900 1.00 80.44 104 ALA A O 1
ATOM 793 N N . GLU A 1 105 ? 8.193 -18.830 -30.348 1.00 81.94 105 GLU A N 1
ATOM 794 C CA . GLU A 1 105 ? 8.183 -19.108 -31.791 1.00 81.94 105 GLU A CA 1
ATOM 795 C C . GLU A 1 105 ? 9.263 -18.314 -32.540 1.00 81.94 105 GLU A C 1
ATOM 797 O O . GLU A 1 105 ? 9.931 -18.865 -33.410 1.00 81.94 105 GLU A O 1
ATOM 802 N N . ILE A 1 106 ? 9.500 -17.059 -32.143 1.00 84.25 106 ILE A N 1
ATOM 803 C CA . ILE A 1 106 ? 10.578 -16.210 -32.681 1.00 84.25 106 ILE A CA 1
ATOM 804 C C . ILE A 1 106 ? 11.960 -16.617 -32.116 1.00 84.25 106 ILE A C 1
ATOM 806 O O . ILE A 1 106 ? 12.993 -16.226 -32.654 1.00 84.25 106 ILE A O 1
ATOM 810 N N . GLY A 1 107 ? 12.005 -17.429 -31.051 1.00 79.50 107 GLY A N 1
ATOM 811 C CA . GLY A 1 107 ? 13.244 -17.944 -30.451 1.00 79.50 107 GLY A CA 1
ATOM 812 C C . GLY A 1 107 ? 13.924 -16.999 -29.453 1.00 79.50 107 GLY A C 1
ATOM 813 O O . GLY A 1 107 ? 15.091 -17.190 -29.127 1.00 79.50 107 GLY A O 1
ATOM 814 N N . VAL A 1 108 ? 13.212 -15.983 -28.954 1.00 84.19 108 VAL A N 1
ATOM 815 C CA . VAL A 1 108 ? 13.736 -15.004 -27.976 1.00 84.19 108 VAL A CA 1
ATOM 816 C C . VAL A 1 108 ? 13.733 -15.563 -26.547 1.00 84.19 108 VAL A C 1
ATOM 818 O O . VAL A 1 108 ? 14.461 -15.077 -25.683 1.00 84.19 108 VAL A O 1
ATOM 821 N N . ILE A 1 109 ? 12.937 -16.604 -26.292 1.00 75.25 109 ILE A N 1
ATOM 822 C CA . ILE A 1 109 ? 12.889 -17.328 -25.018 1.00 75.25 109 ILE A CA 1
ATOM 823 C C . ILE A 1 109 ? 12.979 -18.838 -25.258 1.00 75.25 109 ILE A C 1
ATOM 825 O O . ILE A 1 109 ? 12.491 -19.339 -26.275 1.00 75.25 109 ILE A O 1
ATOM 829 N N . GLU A 1 110 ? 13.581 -19.575 -24.320 1.00 69.44 110 GLU A N 1
ATOM 830 C CA . GLU A 1 110 ? 13.691 -21.033 -24.423 1.00 69.44 110 GLU A CA 1
ATOM 831 C C . GLU A 1 110 ? 12.315 -21.709 -24.424 1.00 69.44 110 GLU A C 1
ATOM 833 O O . GLU A 1 110 ? 11.444 -21.465 -23.581 1.00 69.44 110 GLU A O 1
ATOM 838 N N . ARG A 1 111 ? 12.130 -22.625 -25.377 1.00 62.31 111 ARG A N 1
ATOM 839 C CA . ARG A 1 111 ? 10.918 -23.429 -25.490 1.00 62.31 111 ARG A CA 1
ATOM 840 C C . ARG A 1 111 ? 10.939 -24.490 -24.390 1.00 62.31 111 ARG A C 1
ATOM 842 O O . ARG A 1 111 ? 11.688 -25.456 -24.479 1.00 62.31 111 ARG A O 1
ATOM 849 N N . ALA A 1 112 ? 10.102 -24.337 -23.364 1.00 59.56 112 ALA A N 1
ATOM 850 C CA . ALA A 1 112 ? 9.956 -25.373 -22.342 1.00 59.56 112 ALA A CA 1
ATOM 851 C C . ALA A 1 112 ? 9.584 -26.717 -22.996 1.00 59.56 112 ALA A C 1
ATOM 853 O O . ALA A 1 112 ? 8.535 -26.819 -23.646 1.00 59.56 112 ALA A O 1
ATOM 854 N N . ALA A 1 113 ? 10.452 -27.719 -22.821 1.00 52.97 113 ALA A N 1
ATOM 855 C CA . ALA A 1 113 ? 10.287 -29.068 -23.348 1.00 52.97 113 ALA A CA 1
ATOM 856 C C . ALA A 1 113 ? 8.900 -29.604 -22.973 1.00 52.97 113 ALA A C 1
ATOM 858 O O . ALA A 1 113 ? 8.529 -29.647 -21.797 1.00 52.97 113 ALA A O 1
ATOM 859 N N . GLN A 1 114 ? 8.095 -29.966 -23.973 1.00 48.94 114 GLN A N 1
ATOM 860 C CA . GLN A 1 114 ? 6.836 -30.637 -23.686 1.00 48.94 114 GLN A CA 1
ATOM 861 C C . GLN A 1 114 ? 7.140 -32.038 -23.145 1.00 48.94 114 GLN A C 1
ATOM 863 O O . GLN A 1 114 ? 7.949 -32.739 -23.755 1.00 48.94 114 GLN A O 1
ATOM 868 N N . PRO A 1 115 ? 6.496 -32.481 -22.049 1.00 44.88 115 PRO A N 1
ATOM 869 C CA . PRO A 1 115 ? 6.510 -33.890 -21.703 1.00 44.88 115 PRO A CA 1
ATOM 870 C C . PRO A 1 115 ? 5.817 -34.637 -22.843 1.00 44.88 115 PRO A C 1
ATOM 872 O O . PRO A 1 115 ? 4.631 -34.437 -23.112 1.00 44.88 115 PRO A O 1
ATOM 875 N N . THR A 1 116 ? 6.585 -35.446 -23.561 1.00 45.69 116 THR A N 1
ATOM 876 C CA . THR A 1 116 ? 6.106 -36.326 -24.620 1.00 45.69 116 THR A CA 1
ATOM 877 C C . THR A 1 116 ? 5.035 -37.244 -24.039 1.00 45.69 116 THR A C 1
ATOM 879 O O . THR A 1 116 ? 5.325 -38.138 -23.247 1.00 45.69 116 THR A O 1
ATOM 882 N N . SER A 1 117 ? 3.770 -37.024 -24.409 1.00 46.38 117 SER A N 1
ATOM 883 C CA . SER A 1 117 ? 2.717 -37.992 -24.119 1.00 46.38 117 SER A CA 1
ATOM 884 C C . SER A 1 117 ? 2.940 -39.206 -25.019 1.00 46.38 117 SER A C 1
ATOM 886 O O . SER A 1 117 ? 2.617 -39.174 -26.209 1.00 46.38 117 SER A O 1
ATOM 888 N N . SER A 1 118 ? 3.519 -40.266 -24.465 1.00 45.28 118 SER A N 1
ATOM 889 C CA . SER A 1 118 ? 3.605 -41.571 -25.115 1.00 45.28 118 SER A CA 1
ATOM 890 C C . SER A 1 118 ? 2.191 -42.106 -25.350 1.00 45.28 118 SER A C 1
ATOM 892 O O . SER A 1 118 ? 1.537 -42.610 -24.440 1.00 45.28 118 SER A O 1
ATOM 894 N N . ARG A 1 119 ? 1.691 -41.955 -26.576 1.00 42.19 119 ARG A N 1
ATOM 895 C CA . ARG A 1 119 ? 0.484 -42.630 -27.058 1.00 42.19 119 ARG A CA 1
ATOM 896 C C . ARG A 1 119 ? 0.861 -44.092 -27.329 1.00 42.19 119 ARG A C 1
ATOM 898 O O . ARG A 1 119 ? 1.741 -44.299 -28.162 1.00 42.19 119 ARG A O 1
ATOM 905 N N . PRO A 1 120 ? 0.258 -45.100 -26.677 1.00 47.75 120 PRO A N 1
ATOM 906 C CA . PRO A 1 120 ? 0.548 -46.482 -27.030 1.00 47.75 120 PRO A CA 1
ATOM 907 C C . PRO A 1 120 ? -0.051 -46.787 -28.409 1.00 47.75 120 PRO A C 1
ATOM 909 O O . PRO A 1 120 ? -1.204 -46.438 -28.690 1.00 47.75 120 PRO A O 1
ATOM 912 N N . GLU A 1 121 ? 0.750 -47.401 -29.281 1.00 44.75 121 GLU A N 1
ATOM 913 C CA . GLU A 1 121 ? 0.284 -47.969 -30.545 1.00 44.75 121 GLU A CA 1
ATOM 914 C C . GLU A 1 121 ? -0.756 -49.054 -30.252 1.00 44.75 121 GLU A C 1
ATOM 916 O O . GLU A 1 121 ? -0.520 -49.968 -29.463 1.00 44.75 121 GLU A O 1
ATOM 921 N N . LYS A 1 122 ? -1.927 -48.942 -30.885 1.00 41.81 122 LYS A N 1
ATOM 922 C CA . LYS A 1 122 ? -2.907 -50.027 -30.911 1.00 41.81 122 LYS A CA 1
ATOM 923 C C . LYS A 1 122 ? -2.346 -51.147 -31.791 1.00 41.81 122 LYS A C 1
ATOM 925 O O . LYS A 1 122 ? -2.132 -50.917 -32.981 1.00 41.81 122 LYS A O 1
ATOM 930 N N . LYS A 1 123 ? -2.159 -52.330 -31.216 1.00 40.81 123 LYS A N 1
ATOM 931 C CA . LYS A 1 123 ? -2.165 -53.608 -31.932 1.00 40.81 123 LYS A CA 1
ATOM 932 C C . LYS A 1 123 ? -3.292 -54.461 -31.381 1.00 40.81 123 LYS A C 1
ATOM 934 O O . LYS A 1 123 ? -3.505 -54.392 -30.151 1.00 40.81 123 LYS A O 1
#

Organism: NCBI:txid2552766

Radius of gyration: 20.91 Å; chains: 1; bounding box: 33×67×49 Å

Secondary structure (DSSP, 8-state):
-PPPGGGSTT--HHHHHHHHTTT--SHHHHHHHHHHHHHHHHHHTTPPP-HHHHHHHHHHTTT--TT---HHHHHHHHHHHHHHHHHS--TTTT---HHHHHHHHHTSS--PPP----PPPP-